Protein AF-A0A4Z2FGQ8-F1 (afdb_monomer_lite)

Foldseek 3Di:
DEEEAEQEDDDCPDLSVVLVVLLVVLCVVVVYHYHYHDCNVVVPDPDDDPVPPDDDDDDDDDDDDDDDDDPDPVVVVVVPDPVVVVVSVVVSVVVSVCSNCVVVDDDDDDPDQVQFDVVVVRHGDVVVVPVPPPPDDD

Structure (mmCIF, N/CA/C/O backbone):
data_AF-A0A4Z2FGQ8-F1
#
_entry.id   AF-A0A4Z2FGQ8-F1
#
loop_
_atom_site.group_PDB
_atom_site.id
_atom_site.type_symbol
_atom_site.label_atom_id
_atom_site.label_alt_id
_atom_site.label_comp_id
_atom_site.label_asym_id
_atom_site.label_entity_id
_atom_site.label_seq_id
_atom_site.pdbx_PDB_ins_code
_atom_site.Cartn_x
_atom_site.Cartn_y
_atom_site.Cartn_z
_atom_site.occupancy
_atom_site.B_iso_or_equiv
_atom_site.auth_seq_id
_atom_site.auth_comp_id
_atom_site.auth_asym_id
_atom_site.auth_atom_id
_atom_site.pdbx_PDB_model_num
ATOM 1 N N . MET A 1 1 ? -11.379 -5.631 -8.633 1.00 85.19 1 MET A N 1
ATOM 2 C CA . MET A 1 1 ? -11.072 -5.038 -7.310 1.00 85.19 1 MET A CA 1
ATOM 3 C C . MET A 1 1 ? -10.287 -3.752 -7.522 1.00 85.19 1 MET A C 1
ATOM 5 O O . MET A 1 1 ? -9.491 -3.726 -8.452 1.00 85.19 1 MET A O 1
ATOM 9 N N . VAL A 1 2 ? -10.511 -2.708 -6.719 1.00 89.31 2 VAL A N 1
ATOM 10 C CA . VAL A 1 2 ? -9.766 -1.437 -6.818 1.00 89.31 2 VAL A CA 1
ATOM 11 C C . VAL A 1 2 ? -8.694 -1.388 -5.730 1.00 89.31 2 VAL A C 1
ATOM 13 O O . VAL A 1 2 ? -8.997 -1.651 -4.568 1.00 89.31 2 VAL A O 1
ATOM 16 N N . VAL A 1 3 ? -7.457 -1.056 -6.102 1.00 90.50 3 VAL A N 1
ATOM 17 C CA . VAL A 1 3 ? -6.324 -0.878 -5.188 1.00 90.50 3 VAL A CA 1
ATOM 18 C C . VAL A 1 3 ? -5.770 0.528 -5.349 1.00 90.50 3 VAL A C 1
ATOM 20 O O . VAL A 1 3 ? -5.349 0.911 -6.437 1.00 90.50 3 VAL A O 1
ATOM 23 N N . LEU A 1 4 ? -5.715 1.271 -4.247 1.00 91.94 4 LEU A N 1
ATOM 24 C CA . LEU A 1 4 ? -5.000 2.538 -4.181 1.00 91.94 4 LEU A CA 1
ATOM 25 C C . LEU A 1 4 ? -3.590 2.297 -3.637 1.00 91.94 4 LEU A C 1
ATOM 27 O O . LEU A 1 4 ? -3.427 1.829 -2.509 1.00 91.94 4 LEU A O 1
ATOM 31 N N . MET A 1 5 ? -2.571 2.651 -4.413 1.00 89.81 5 MET A N 1
ATOM 32 C CA . MET A 1 5 ? -1.177 2.628 -3.992 1.00 89.81 5 MET A CA 1
ATOM 33 C C . MET A 1 5 ? -0.685 4.050 -3.730 1.00 89.81 5 MET A C 1
ATOM 35 O O . MET A 1 5 ? -0.521 4.847 -4.650 1.00 89.81 5 MET A O 1
ATOM 39 N N . VAL A 1 6 ? -0.403 4.354 -2.465 1.00 92.25 6 VAL A N 1
ATOM 40 C CA . VAL A 1 6 ? 0.223 5.620 -2.072 1.00 92.25 6 VAL A CA 1
ATOM 41 C C . VAL A 1 6 ? 1.737 5.447 -2.103 1.00 92.25 6 VAL A C 1
ATOM 43 O O . VAL A 1 6 ? 2.286 4.604 -1.393 1.00 92.25 6 VAL A O 1
ATOM 46 N N . TYR A 1 7 ? 2.413 6.240 -2.928 1.00 91.06 7 TYR A N 1
ATOM 47 C CA . TYR A 1 7 ? 3.860 6.214 -3.088 1.00 91.06 7 TYR A CA 1
ATOM 48 C C . TYR A 1 7 ? 4.466 7.531 -2.604 1.00 91.06 7 TYR A C 1
ATOM 50 O O . TYR A 1 7 ? 4.048 8.613 -3.004 1.00 91.06 7 TYR A O 1
ATOM 58 N N . ALA A 1 8 ? 5.456 7.429 -1.721 1.00 92.00 8 ALA A N 1
ATOM 59 C CA . ALA A 1 8 ? 6.026 8.564 -1.006 1.00 92.00 8 ALA A CA 1
ATOM 60 C C . ALA A 1 8 ? 7.558 8.540 -1.076 1.00 92.00 8 ALA A C 1
ATOM 62 O O . ALA A 1 8 ? 8.237 8.465 -0.051 1.00 92.00 8 ALA A O 1
ATOM 63 N N . HIS A 1 9 ? 8.124 8.560 -2.287 1.00 89.44 9 HIS A N 1
ATOM 64 C CA . HIS A 1 9 ? 9.571 8.676 -2.449 1.00 89.44 9 HIS A CA 1
ATOM 65 C C . HIS A 1 9 ? 9.966 9.484 -3.693 1.00 89.44 9 HIS A C 1
ATOM 67 O O . HIS A 1 9 ? 9.525 9.214 -4.802 1.00 89.44 9 HIS A O 1
ATOM 73 N N . GLN A 1 10 ? 10.859 10.456 -3.515 1.00 88.00 10 GLN A N 1
ATOM 74 C CA . GLN A 1 10 ? 11.184 11.466 -4.531 1.00 88.00 10 GLN A CA 1
ATOM 75 C C . GLN A 1 10 ? 11.995 10.965 -5.741 1.00 88.00 10 GLN A C 1
ATOM 77 O O . GLN A 1 10 ? 12.089 11.654 -6.749 1.00 88.00 10 GLN A O 1
ATOM 82 N N . SER A 1 11 ? 12.640 9.798 -5.647 1.00 87.19 11 SER A N 1
ATOM 83 C CA . SER A 1 11 ? 13.552 9.306 -6.692 1.00 87.19 11 SER A CA 1
ATOM 84 C C . SER A 1 11 ? 12.971 8.115 -7.449 1.00 87.19 11 SER A C 1
ATOM 86 O O . SER A 1 11 ? 12.691 7.075 -6.846 1.00 87.19 11 SER A O 1
ATOM 88 N N . SER A 1 12 ? 12.871 8.250 -8.773 1.00 85.06 12 SER A N 1
ATOM 89 C CA . SER A 1 12 ? 12.431 7.200 -9.702 1.00 85.06 12 SER A CA 1
ATOM 90 C C . SER A 1 12 ? 13.437 6.054 -9.865 1.00 85.06 12 SER A C 1
ATOM 92 O O . SER A 1 12 ? 13.038 4.943 -10.174 1.00 85.06 12 SER A O 1
ATOM 94 N N . GLY A 1 13 ? 14.728 6.277 -9.595 1.00 85.38 13 GLY A N 1
ATOM 95 C CA . GLY A 1 13 ? 15.763 5.228 -9.607 1.00 85.38 13 GLY A CA 1
ATOM 96 C C . GLY A 1 13 ? 15.921 4.485 -8.275 1.00 85.38 13 GLY A C 1
ATOM 97 O O . GLY A 1 13 ? 16.921 3.801 -8.053 1.00 85.38 13 GLY A O 1
ATOM 98 N N . SER A 1 14 ? 14.994 4.682 -7.337 1.00 87.25 14 SER A N 1
ATOM 99 C CA . SER A 1 14 ? 15.082 4.105 -5.996 1.00 87.25 14 SER A CA 1
ATOM 100 C C . SER A 1 14 ? 14.538 2.680 -5.929 1.00 87.25 14 SER A C 1
ATOM 102 O O . SER A 1 14 ? 13.701 2.273 -6.730 1.00 87.25 14 SER A O 1
ATOM 104 N N . LEU A 1 15 ? 14.948 1.938 -4.896 1.00 86.31 15 LEU A N 1
ATOM 105 C CA . LEU A 1 15 ? 14.371 0.624 -4.606 1.00 86.31 15 LEU A CA 1
ATOM 106 C C . LEU A 1 15 ? 12.855 0.708 -4.368 1.00 86.31 15 LEU A C 1
ATOM 108 O O . LEU A 1 15 ? 12.137 -0.192 -4.774 1.00 86.31 15 LEU A O 1
ATOM 112 N N . ASN A 1 16 ? 12.366 1.807 -3.783 1.00 87.12 16 ASN A N 1
ATOM 113 C CA . ASN A 1 16 ? 10.937 2.034 -3.556 1.00 87.12 16 ASN A CA 1
ATOM 114 C C . ASN A 1 16 ? 10.173 2.261 -4.865 1.00 87.12 16 ASN A C 1
ATOM 116 O O . ASN A 1 16 ? 9.015 1.866 -4.969 1.00 87.12 16 ASN A O 1
ATOM 120 N N . ALA A 1 17 ? 10.803 2.892 -5.859 1.00 88.50 17 ALA A N 1
ATOM 121 C CA . ALA A 1 17 ? 10.212 3.053 -7.183 1.00 88.50 17 ALA A CA 1
ATOM 122 C C . ALA A 1 17 ? 10.093 1.699 -7.896 1.00 88.50 17 ALA A C 1
ATOM 124 O O . ALA A 1 17 ? 9.007 1.363 -8.364 1.00 88.50 17 ALA A O 1
ATOM 125 N N . ALA A 1 18 ? 11.159 0.891 -7.871 1.00 88.69 18 ALA A N 1
ATOM 126 C CA . ALA A 1 18 ? 11.132 -0.473 -8.401 1.00 88.69 18 ALA A CA 1
ATOM 127 C C . ALA A 1 18 ? 10.101 -1.355 -7.669 1.00 88.69 18 ALA A C 1
ATOM 129 O O . ALA A 1 18 ? 9.371 -2.118 -8.294 1.00 88.69 18 ALA A O 1
ATOM 130 N N . ASP A 1 19 ? 9.990 -1.207 -6.347 1.00 88.81 19 ASP A N 1
ATOM 131 C CA . ASP A 1 19 ? 9.012 -1.910 -5.513 1.00 88.81 19 ASP A CA 1
ATOM 132 C C . ASP A 1 19 ? 7.564 -1.534 -5.862 1.00 88.81 19 ASP A C 1
ATOM 134 O O . ASP A 1 19 ? 6.679 -2.388 -5.959 1.00 88.81 19 ASP A O 1
ATOM 138 N N . LYS A 1 20 ? 7.310 -0.240 -6.078 1.00 92.62 20 LYS A N 1
ATOM 139 C CA . LYS A 1 20 ? 6.020 0.270 -6.550 1.00 92.62 20 LYS A CA 1
ATOM 140 C C . LYS A 1 20 ? 5.673 -0.324 -7.916 1.00 92.62 20 LYS A C 1
ATOM 142 O O . LYS A 1 20 ? 4.575 -0.842 -8.083 1.00 92.62 20 LYS A O 1
ATOM 147 N N . GLU A 1 21 ? 6.591 -0.264 -8.877 1.00 93.56 21 GLU A N 1
ATOM 148 C CA . GLU A 1 21 ? 6.373 -0.769 -10.239 1.00 93.56 21 GLU A CA 1
ATOM 149 C C . GLU A 1 21 ? 6.079 -2.270 -10.248 1.00 93.56 21 GLU A C 1
ATOM 151 O O . GLU A 1 21 ? 5.058 -2.686 -10.797 1.00 93.56 21 GLU A O 1
ATOM 156 N N . ALA A 1 22 ? 6.891 -3.058 -9.538 1.00 91.06 22 ALA A N 1
ATOM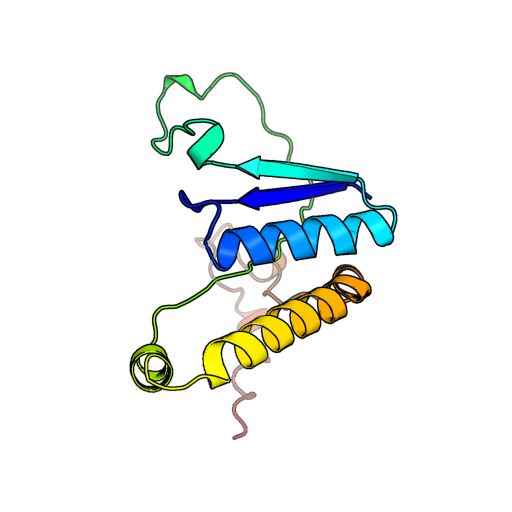 157 C CA . ALA A 1 22 ? 6.695 -4.496 -9.386 1.00 91.06 22 ALA A CA 1
ATOM 158 C C . ALA A 1 22 ? 5.331 -4.846 -8.768 1.00 91.06 22 ALA A C 1
ATOM 160 O O . ALA A 1 22 ? 4.714 -5.840 -9.150 1.00 91.06 22 ALA A O 1
ATOM 161 N N . ALA A 1 23 ? 4.840 -4.037 -7.824 1.00 90.62 23 ALA A N 1
ATOM 162 C CA . ALA A 1 23 ? 3.524 -4.248 -7.233 1.00 90.62 23 ALA A CA 1
ATOM 163 C C . ALA A 1 23 ? 2.370 -3.870 -8.154 1.00 90.62 23 ALA A C 1
ATOM 165 O O . ALA A 1 23 ? 1.368 -4.581 -8.188 1.00 90.62 23 ALA A O 1
ATOM 166 N N . VAL A 1 24 ? 2.487 -2.754 -8.875 1.00 93.12 24 VAL A N 1
ATOM 167 C CA . VAL A 1 24 ? 1.469 -2.327 -9.843 1.00 93.12 24 VAL A CA 1
ATOM 168 C C . VAL A 1 24 ? 1.298 -3.392 -10.922 1.00 93.12 24 VAL A C 1
ATOM 170 O O . VAL A 1 24 ? 0.167 -3.727 -11.257 1.00 93.12 24 VAL A O 1
ATOM 173 N N . GLU A 1 25 ? 2.404 -3.931 -11.428 1.00 93.50 25 GLU A N 1
ATOM 174 C CA . GLU A 1 25 ? 2.419 -5.041 -12.382 1.00 93.50 25 GLU A CA 1
ATOM 175 C C . GLU A 1 25 ? 1.714 -6.278 -11.805 1.00 93.50 25 GLU A C 1
ATOM 177 O O . GLU A 1 25 ? 0.665 -6.674 -12.310 1.00 93.50 25 GLU A O 1
ATOM 182 N N . ALA A 1 26 ? 2.190 -6.798 -10.667 1.00 91.12 26 ALA A N 1
ATOM 183 C CA . ALA A 1 26 ? 1.646 -8.016 -10.063 1.00 91.12 26 ALA A CA 1
ATOM 184 C C . ALA A 1 26 ? 0.150 -7.919 -9.711 1.00 91.12 26 ALA A C 1
ATOM 186 O O . ALA A 1 26 ? -0.572 -8.911 -9.781 1.00 91.12 26 ALA A O 1
ATOM 187 N N . LEU A 1 27 ? -0.334 -6.742 -9.303 1.00 91.12 27 LEU A N 1
ATOM 188 C CA . LEU A 1 27 ? -1.749 -6.525 -8.987 1.00 91.12 27 LEU A CA 1
ATOM 189 C C . LEU A 1 27 ? -2.610 -6.401 -10.251 1.00 91.12 27 LEU A C 1
ATOM 191 O O . LEU A 1 27 ? -3.738 -6.897 -10.274 1.00 91.12 27 LEU A O 1
ATOM 195 N N . LYS A 1 28 ? -2.097 -5.765 -11.310 1.00 92.81 28 LYS A N 1
ATOM 196 C CA . LYS A 1 28 ? -2.792 -5.694 -12.603 1.00 92.81 28 LYS A CA 1
ATOM 197 C C . LYS A 1 28 ? -2.922 -7.070 -13.248 1.00 92.81 28 LYS A C 1
ATOM 199 O O . LYS A 1 28 ? -3.992 -7.372 -13.769 1.00 92.81 28 LYS A O 1
ATOM 204 N N . ASP A 1 29 ? -1.901 -7.917 -13.130 1.00 92.88 29 ASP A N 1
ATOM 205 C CA . ASP A 1 29 ? -1.934 -9.303 -13.621 1.00 92.88 29 ASP A CA 1
ATOM 206 C C . ASP A 1 29 ? -3.024 -10.145 -12.938 1.00 92.88 29 ASP A C 1
ATOM 208 O O . ASP A 1 29 ? -3.588 -11.057 -13.538 1.00 92.88 29 ASP A O 1
ATOM 212 N N . GLN A 1 30 ? -3.395 -9.793 -11.705 1.00 89.44 30 GLN A N 1
ATOM 213 C CA . GLN A 1 30 ? -4.514 -10.396 -10.971 1.00 89.44 30 GLN A CA 1
ATOM 214 C C . GLN A 1 30 ? -5.888 -9.803 -11.345 1.00 89.44 30 GLN A C 1
ATOM 216 O O . GLN A 1 30 ? -6.898 -10.127 -10.722 1.00 89.44 30 GLN A O 1
ATOM 221 N N . GLY A 1 31 ? -5.955 -8.898 -12.326 1.00 92.06 31 GLY A N 1
ATOM 222 C CA . GLY A 1 31 ? -7.189 -8.218 -12.727 1.00 92.06 31 GLY A CA 1
ATOM 223 C C . GLY A 1 31 ? -7.617 -7.084 -11.787 1.00 92.06 31 GLY A C 1
ATOM 224 O O . GLY A 1 31 ? -8.796 -6.715 -11.755 1.00 92.06 31 GLY A O 1
ATOM 225 N N . CYS A 1 32 ? -6.693 -6.524 -10.995 1.00 90.25 32 CYS A N 1
ATOM 226 C CA . CYS A 1 32 ? -6.980 -5.361 -10.155 1.00 90.25 32 CYS A CA 1
ATOM 227 C C . CYS A 1 32 ? -6.859 -4.051 -10.942 1.00 90.25 32 CYS A C 1
ATOM 229 O O . CYS A 1 32 ? -5.919 -3.847 -11.710 1.00 90.25 32 CYS A O 1
ATOM 231 N N . THR A 1 33 ? -7.763 -3.111 -10.673 1.00 93.50 33 THR A N 1
ATOM 232 C CA . THR A 1 33 ? -7.610 -1.712 -11.086 1.00 93.50 33 THR A CA 1
ATOM 233 C C . THR A 1 33 ? -6.716 -1.022 -10.065 1.00 93.50 33 THR A C 1
ATOM 235 O O . THR A 1 33 ? -7.092 -0.935 -8.896 1.00 93.50 33 THR A O 1
ATOM 238 N N . VAL A 1 34 ? -5.530 -0.575 -10.479 1.00 92.75 34 VAL A N 1
ATOM 239 C CA . VAL A 1 34 ? -4.535 0.031 -9.581 1.00 92.75 34 VAL A CA 1
ATOM 240 C C . VAL A 1 34 ? -4.389 1.517 -9.882 1.00 92.75 34 VAL A C 1
ATOM 242 O O . VAL A 1 34 ? -3.915 1.871 -10.963 1.00 92.75 34 VAL A O 1
ATOM 245 N N . ASP A 1 35 ? -4.720 2.354 -8.902 1.00 93.31 35 ASP A N 1
ATOM 246 C CA . ASP A 1 35 ? -4.497 3.799 -8.931 1.00 93.31 35 ASP A CA 1
ATOM 247 C C . ASP A 1 35 ? -3.280 4.155 -8.077 1.00 93.31 35 ASP A C 1
ATOM 249 O O . ASP A 1 35 ? -3.125 3.661 -6.959 1.00 93.31 35 ASP A O 1
ATOM 253 N N . VAL A 1 36 ? -2.399 5.011 -8.597 1.00 92.38 36 VAL A N 1
ATOM 254 C CA . VAL A 1 36 ? -1.163 5.405 -7.909 1.00 92.38 36 VAL A CA 1
ATOM 255 C C . VAL A 1 36 ? -1.237 6.873 -7.510 1.00 92.38 36 VAL A C 1
ATOM 257 O O . VAL A 1 36 ? -1.277 7.753 -8.365 1.00 92.38 36 VAL A O 1
ATOM 260 N N . SER A 1 37 ? -1.188 7.138 -6.207 1.00 92.38 37 SER A N 1
ATOM 261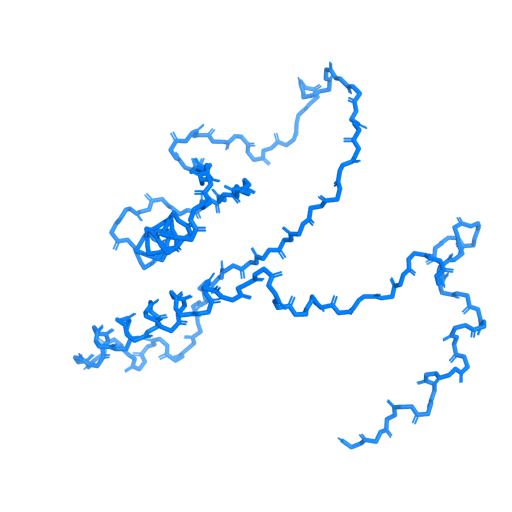 C CA . SER A 1 37 ? -1.004 8.479 -5.650 1.00 92.38 37 SER A CA 1
ATOM 262 C C . SER A 1 37 ? 0.465 8.683 -5.294 1.00 92.38 37 SER A C 1
ATOM 264 O O . SER A 1 37 ? 0.904 8.331 -4.198 1.00 92.38 37 SER A O 1
ATOM 266 N N . ASP A 1 38 ? 1.236 9.227 -6.234 1.00 90.44 38 ASP A N 1
ATOM 267 C CA . ASP A 1 38 ? 2.623 9.639 -6.005 1.00 90.44 38 ASP A CA 1
ATOM 268 C C . ASP A 1 38 ? 2.645 11.013 -5.327 1.00 90.44 38 ASP A C 1
ATOM 270 O O . ASP A 1 38 ? 2.449 12.037 -5.977 1.00 90.44 38 ASP A O 1
ATOM 274 N N . LEU A 1 39 ? 2.872 11.028 -4.011 1.00 90.12 39 LEU A N 1
ATOM 275 C CA . LEU A 1 39 ? 2.798 12.237 -3.187 1.00 90.12 39 LEU A CA 1
ATOM 276 C C . LEU A 1 39 ? 3.810 13.311 -3.601 1.00 90.12 39 LEU A C 1
ATOM 278 O O . LEU A 1 39 ? 3.537 14.496 -3.413 1.00 90.12 39 LEU A O 1
ATOM 282 N N . TYR A 1 40 ? 4.959 12.909 -4.153 1.00 87.38 40 TYR A N 1
ATOM 283 C CA . TYR A 1 40 ? 5.986 13.844 -4.610 1.00 87.38 40 TYR A CA 1
ATOM 284 C C . TYR A 1 40 ? 5.671 14.382 -6.004 1.00 87.38 40 TYR A C 1
ATOM 286 O O . TYR A 1 40 ? 5.895 15.562 -6.252 1.00 87.38 40 TYR A O 1
ATOM 294 N N . ALA A 1 41 ? 5.113 13.557 -6.895 1.00 86.19 41 ALA A N 1
ATOM 295 C CA . ALA A 1 41 ? 4.710 14.011 -8.226 1.00 86.19 41 ALA A CA 1
ATOM 296 C C . ALA A 1 41 ? 3.490 14.947 -8.200 1.00 86.19 41 ALA A C 1
ATOM 298 O O . ALA A 1 41 ? 3.361 15.790 -9.083 1.00 86.19 41 ALA A O 1
ATOM 299 N N . ILE A 1 42 ? 2.604 14.809 -7.206 1.00 86.56 42 ILE A N 1
ATOM 300 C CA . ILE A 1 42 ? 1.409 15.661 -7.058 1.00 86.56 42 ILE A CA 1
ATOM 301 C C . ILE A 1 42 ? 1.612 16.844 -6.103 1.00 86.56 42 ILE A C 1
ATOM 303 O O . ILE A 1 42 ? 0.635 17.504 -5.760 1.00 86.56 42 ILE A O 1
ATOM 307 N N . GLU A 1 43 ? 2.845 17.080 -5.638 1.00 84.75 43 GLU A N 1
ATOM 308 C CA . GLU A 1 43 ? 3.185 18.157 -4.692 1.00 84.75 43 GLU A CA 1
ATOM 309 C C . GLU A 1 43 ? 2.231 18.204 -3.484 1.00 84.75 43 GLU A C 1
ATOM 311 O O . GLU A 1 43 ? 1.758 19.259 -3.058 1.00 84.75 43 GLU A O 1
ATOM 316 N N . SER A 1 44 ? 1.911 17.024 -2.942 1.00 82.69 44 SER A N 1
ATOM 317 C CA . SER A 1 44 ? 0.892 16.881 -1.904 1.00 82.69 44 SER A CA 1
ATOM 318 C C . SER A 1 44 ? 1.204 17.766 -0.695 1.00 82.69 44 SER A C 1
ATOM 320 O O . SER A 1 44 ? 2.270 17.659 -0.082 1.00 82.69 44 SER A O 1
ATOM 322 N N . LYS A 1 45 ? 0.233 18.586 -0.277 1.00 83.25 45 LYS A N 1
ATOM 323 C CA . LYS A 1 45 ? 0.323 19.376 0.956 1.00 83.25 45 LYS A CA 1
ATOM 324 C C . LYS A 1 45 ? 0.198 18.437 2.158 1.00 83.25 45 LYS A C 1
ATOM 326 O O . LYS A 1 45 ? -0.839 17.822 2.367 1.00 83.25 45 LYS A O 1
ATOM 331 N N . ALA A 1 46 ? 1.263 18.309 2.946 1.00 82.31 46 ALA A N 1
ATOM 332 C CA . ALA A 1 46 ? 1.272 17.470 4.152 1.00 82.31 46 ALA A CA 1
ATOM 333 C C . ALA A 1 46 ? 0.718 18.189 5.399 1.00 82.31 46 ALA A C 1
ATOM 335 O O . ALA A 1 46 ? 0.568 17.581 6.458 1.00 82.31 46 ALA A O 1
ATOM 336 N N . THR A 1 47 ? 0.449 19.491 5.285 1.00 84.38 47 THR A N 1
ATOM 337 C CA . THR A 1 47 ? 0.005 20.337 6.393 1.00 84.38 47 THR A CA 1
ATOM 338 C C . THR A 1 47 ? -1.504 20.486 6.365 1.00 84.38 47 THR A C 1
ATOM 340 O O . THR A 1 47 ? -2.030 21.130 5.456 1.00 84.38 47 THR A O 1
ATOM 343 N N . ALA A 1 48 ? -2.164 19.970 7.403 1.00 81.12 48 ALA A N 1
ATOM 344 C CA . ALA A 1 48 ? -3.590 20.174 7.593 1.00 81.12 48 ALA A CA 1
ATOM 345 C C . ALA A 1 48 ? -3.891 21.665 7.809 1.00 81.12 48 ALA A C 1
ATOM 347 O O . ALA A 1 48 ? -3.265 22.320 8.650 1.00 81.12 48 ALA A O 1
ATOM 348 N N . THR A 1 49 ? -4.836 22.214 7.051 1.00 79.50 49 THR A N 1
ATOM 349 C CA . THR A 1 49 ? -5.199 23.640 7.113 1.00 79.50 49 THR A CA 1
ATOM 350 C C . THR A 1 49 ? -6.708 23.827 7.138 1.00 79.50 49 THR A C 1
ATOM 352 O O . THR A 1 49 ? -7.454 22.993 6.639 1.00 79.50 49 THR A O 1
ATOM 355 N N . ALA A 1 50 ? -7.177 24.944 7.703 1.00 75.44 50 ALA A N 1
ATOM 356 C CA . ALA A 1 50 ? -8.611 25.231 7.835 1.00 75.44 50 ALA A CA 1
ATOM 357 C C . ALA A 1 50 ? -9.373 25.236 6.490 1.00 75.44 50 ALA A C 1
ATOM 359 O O . ALA A 1 50 ? -10.588 25.056 6.472 1.00 75.44 50 ALA A O 1
ATOM 360 N N . GLU A 1 51 ? -8.654 25.396 5.378 1.00 74.31 51 GLU A N 1
ATOM 361 C CA . GLU A 1 51 ? -9.158 25.372 4.000 1.00 74.31 51 GLU A CA 1
ATOM 362 C C . GLU A 1 51 ? -9.669 23.984 3.551 1.00 74.31 51 GLU A C 1
ATOM 364 O O . GLU A 1 51 ? -10.351 23.885 2.536 1.00 74.31 51 GLU A O 1
ATOM 369 N N . GLU A 1 52 ? -9.388 22.911 4.300 1.00 69.88 52 GLU A N 1
ATOM 370 C CA . GLU A 1 52 ? -9.729 21.524 3.928 1.00 69.88 52 GLU A CA 1
ATOM 371 C C . GLU A 1 52 ? -11.142 21.086 4.369 1.00 69.88 52 GLU A C 1
ATOM 373 O O . GLU A 1 52 ? -11.629 20.029 3.965 1.00 69.88 52 GLU A O 1
ATOM 378 N N . ASN A 1 53 ? -11.847 21.899 5.163 1.00 66.81 53 ASN A N 1
ATOM 379 C CA . ASN A 1 53 ? -13.158 21.555 5.722 1.00 66.81 53 ASN A CA 1
ATOM 380 C C . ASN A 1 53 ? -14.314 21.969 4.795 1.00 66.81 53 ASN A C 1
ATOM 382 O O . ASN A 1 53 ? -14.972 22.980 5.036 1.00 66.81 53 ASN A O 1
ATOM 386 N N . THR A 1 54 ? -14.593 21.189 3.745 1.00 62.31 54 THR A N 1
ATOM 387 C CA . THR A 1 54 ? -15.711 21.469 2.814 1.00 62.31 54 THR A CA 1
ATOM 388 C C . THR A 1 54 ? -16.756 20.348 2.661 1.00 62.31 54 THR A C 1
ATOM 390 O O . THR A 1 54 ? -17.618 20.450 1.792 1.00 62.31 54 THR A O 1
ATOM 393 N N . GLY A 1 55 ? -16.794 19.312 3.518 1.00 57.59 55 GLY A N 1
ATOM 394 C CA . GLY A 1 55 ? -17.799 18.243 3.361 1.00 57.59 55 GLY A CA 1
ATOM 395 C C . GLY A 1 55 ? -18.042 17.303 4.549 1.00 57.59 55 GLY A C 1
ATOM 396 O O . GLY A 1 55 ? -17.370 17.361 5.575 1.00 57.59 55 GLY A O 1
ATOM 397 N N . SER A 1 56 ? -19.045 16.430 4.385 1.00 51.03 56 SER A N 1
ATOM 398 C CA . SER A 1 56 ? -19.421 15.338 5.297 1.00 51.03 56 SER A CA 1
ATOM 399 C C . SER A 1 56 ? -18.721 14.037 4.883 1.00 51.03 56 SER A C 1
ATOM 401 O O . SER A 1 56 ? -18.802 13.635 3.723 1.00 51.03 56 SER A O 1
ATOM 403 N N . CYS A 1 57 ? -18.038 13.372 5.819 1.00 47.41 57 CYS A N 1
ATOM 404 C CA . CYS A 1 57 ? -17.285 12.143 5.558 1.00 47.41 57 CYS A CA 1
ATOM 405 C C . CYS A 1 57 ? -18.107 10.898 5.934 1.00 47.41 57 CYS A C 1
ATOM 407 O O . CYS A 1 57 ? -18.425 10.705 7.107 1.00 47.41 57 CYS A O 1
ATOM 409 N N . SER A 1 58 ? -18.396 10.014 4.971 1.00 47.25 58 SER A N 1
ATOM 410 C CA . SER A 1 58 ? -18.914 8.665 5.252 1.00 47.25 58 SER A CA 1
ATOM 411 C C . SER A 1 58 ? -17.769 7.651 5.233 1.00 47.25 58 SER A C 1
ATOM 413 O O . SER A 1 58 ? -17.038 7.570 4.247 1.00 47.25 58 SER A O 1
ATOM 415 N N . GLY A 1 59 ? -17.595 6.877 6.303 1.00 42.88 59 GLY A N 1
ATOM 416 C CA . GLY A 1 59 ? -16.526 5.881 6.392 1.00 42.88 59 GLY A CA 1
ATOM 417 C C . GLY A 1 59 ? -16.858 4.587 5.645 1.00 42.88 59 GLY A C 1
ATOM 418 O O . GLY A 1 59 ? -17.917 4.003 5.859 1.00 42.88 59 GLY A O 1
ATOM 419 N N . THR A 1 60 ? -15.930 4.104 4.820 1.00 46.34 60 THR A N 1
ATOM 420 C CA . THR A 1 60 ? -15.945 2.750 4.242 1.00 46.34 60 THR A CA 1
ATOM 421 C C . THR A 1 60 ? -14.847 1.896 4.876 1.00 46.34 60 THR A C 1
ATOM 423 O O . THR A 1 60 ? -13.803 2.408 5.284 1.00 46.34 60 THR A O 1
ATOM 426 N N . ALA A 1 61 ? -15.058 0.581 4.962 1.00 51.62 61 ALA A N 1
ATOM 427 C CA . ALA A 1 61 ? -14.017 -0.344 5.402 1.00 51.62 61 ALA A CA 1
ATOM 428 C C . ALA A 1 61 ? -12.862 -0.365 4.382 1.00 51.62 61 ALA A C 1
ATOM 430 O O . ALA A 1 61 ? -13.092 -0.531 3.187 1.00 51.62 61 ALA A O 1
ATOM 431 N N . VAL A 1 62 ? -11.624 -0.182 4.855 1.00 61.12 62 VAL A N 1
ATOM 432 C CA . VAL A 1 62 ? -10.406 -0.163 4.028 1.00 61.12 62 VAL A CA 1
ATOM 433 C C . VAL A 1 62 ? -9.398 -1.148 4.612 1.00 61.12 62 VAL A C 1
ATOM 435 O O . VAL A 1 62 ? -8.933 -0.962 5.739 1.00 61.12 62 VAL A O 1
ATOM 438 N N . CYS A 1 63 ? -9.031 -2.174 3.843 1.00 58.88 63 CYS A N 1
ATOM 439 C CA . CYS A 1 63 ? -7.886 -3.030 4.151 1.00 58.88 63 CYS A CA 1
ATOM 440 C C . CYS A 1 63 ? -6.596 -2.274 3.818 1.00 58.88 63 CYS A C 1
ATOM 442 O O . CYS A 1 63 ? -6.443 -1.753 2.714 1.00 58.88 63 CYS A O 1
ATOM 444 N N . ARG A 1 64 ? -5.678 -2.176 4.785 1.00 76.56 64 ARG A N 1
ATOM 445 C CA . ARG A 1 64 ? -4.424 -1.426 4.647 1.00 76.56 64 ARG A CA 1
ATOM 446 C C . ARG A 1 64 ? -3.237 -2.370 4.768 1.00 76.56 64 ARG A C 1
ATOM 448 O O . ARG A 1 64 ? -3.134 -3.093 5.755 1.00 76.56 64 ARG A O 1
ATOM 455 N N . THR A 1 65 ? -2.314 -2.275 3.819 1.00 70.94 65 THR A N 1
ATOM 456 C CA . THR A 1 65 ? -1.023 -2.969 3.854 1.00 70.94 65 THR A CA 1
ATOM 457 C C . THR A 1 65 ? 0.081 -1.934 3.681 1.00 70.94 65 THR A C 1
ATOM 459 O O . THR A 1 65 ? -0.003 -1.083 2.798 1.00 70.94 65 THR A O 1
ATOM 462 N N . ALA A 1 66 ? 1.110 -1.991 4.526 1.00 81.25 66 ALA A N 1
ATOM 463 C CA . ALA A 1 66 ? 2.265 -1.100 4.451 1.00 81.25 66 ALA A CA 1
ATOM 464 C C . ALA A 1 66 ? 3.499 -1.858 3.938 1.00 81.25 66 ALA A C 1
ATOM 466 O O . ALA A 1 66 ? 3.784 -2.965 4.394 1.00 81.25 66 ALA A O 1
ATOM 467 N N . SER A 1 67 ? 4.235 -1.245 3.008 1.00 77.19 67 SER A N 1
ATOM 468 C CA . SER A 1 67 ? 5.580 -1.660 2.583 1.00 77.19 67 SER A CA 1
ATOM 469 C C . SER A 1 67 ? 6.546 -0.552 2.987 1.00 77.19 67 SER A C 1
ATOM 471 O O . SER A 1 67 ? 6.307 0.609 2.654 1.00 77.19 67 SER A O 1
ATOM 473 N N . CYS A 1 68 ? 7.599 -0.875 3.737 1.00 74.56 68 CYS A N 1
ATOM 474 C CA . CYS A 1 68 ? 8.581 0.110 4.178 1.00 74.56 68 CYS A CA 1
ATOM 475 C C . CYS A 1 68 ? 10.007 -0.434 4.081 1.00 74.56 68 CYS A C 1
ATOM 477 O O . CYS A 1 68 ? 10.286 -1.587 4.405 1.00 74.56 68 CYS A O 1
ATOM 479 N N . THR A 1 69 ? 10.930 0.427 3.659 1.00 68.25 69 THR A N 1
ATOM 480 C CA . THR A 1 69 ? 12.368 0.153 3.668 1.00 68.25 69 THR A CA 1
ATOM 481 C C . THR A 1 69 ? 13.009 0.907 4.824 1.00 68.25 69 THR A C 1
ATOM 483 O O . THR A 1 69 ? 12.909 2.133 4.885 1.00 68.25 69 THR A O 1
ATOM 486 N N . THR A 1 70 ? 13.683 0.209 5.737 1.00 68.19 70 THR A N 1
ATOM 487 C CA . THR A 1 70 ? 14.399 0.834 6.859 1.00 68.19 70 THR A CA 1
ATOM 488 C C . THR A 1 70 ? 15.907 0.830 6.626 1.00 68.19 70 THR A C 1
ATOM 490 O O . THR A 1 70 ? 16.494 -0.158 6.182 1.00 68.19 70 THR A O 1
ATOM 493 N N . GLY A 1 71 ? 16.564 1.945 6.948 1.00 53.38 71 GLY A N 1
ATOM 494 C CA . GLY A 1 71 ? 18.022 2.059 6.935 1.00 53.38 71 GLY A CA 1
ATOM 495 C C . GLY A 1 71 ? 18.640 1.449 8.194 1.00 53.38 71 GLY A C 1
ATOM 496 O O . GLY A 1 71 ? 19.116 2.179 9.054 1.00 53.38 71 GLY A O 1
ATOM 497 N N . ALA A 1 72 ? 18.601 0.126 8.356 1.00 48.78 72 ALA A N 1
ATOM 498 C CA . ALA A 1 72 ? 19.271 -0.545 9.474 1.00 48.78 72 ALA A CA 1
ATOM 499 C C . ALA A 1 72 ? 20.736 -0.894 9.139 1.00 48.78 72 ALA A C 1
ATOM 501 O O . ALA A 1 72 ? 21.070 -1.181 7.992 1.00 48.78 72 ALA A O 1
ATOM 502 N N . SER A 1 73 ? 21.598 -0.943 10.164 1.00 45.62 73 SER A N 1
ATOM 503 C CA . SER A 1 73 ? 23.066 -1.145 10.116 1.00 45.62 73 SER A CA 1
ATOM 504 C C . SER A 1 73 ? 23.572 -2.351 9.286 1.00 45.62 73 SER A C 1
ATOM 506 O O . SER A 1 73 ? 24.716 -2.364 8.836 1.00 45.62 73 SER A O 1
ATOM 508 N N . ARG A 1 74 ? 22.711 -3.326 8.953 1.00 49.12 74 ARG A N 1
ATOM 509 C CA . ARG A 1 74 ? 23.012 -4.385 7.962 1.00 49.12 74 ARG A CA 1
ATOM 510 C C . ARG A 1 74 ? 23.246 -3.849 6.535 1.00 49.12 74 ARG A C 1
ATOM 512 O O . ARG A 1 74 ? 23.791 -4.560 5.700 1.00 49.12 74 ARG A O 1
ATOM 519 N N . PHE A 1 75 ? 22.880 -2.594 6.268 1.00 43.81 75 PHE A N 1
ATOM 520 C CA . PHE A 1 75 ? 23.069 -1.901 4.992 1.00 43.81 75 PHE A CA 1
ATOM 521 C C . PHE A 1 75 ? 24.529 -1.492 4.722 1.00 43.81 75 PHE A C 1
ATOM 523 O O . PHE A 1 75 ? 24.946 -1.468 3.566 1.00 43.81 75 PHE A O 1
ATOM 530 N N . TRP A 1 76 ? 25.336 -1.214 5.758 1.00 35.50 76 TRP A N 1
ATOM 531 C CA . TRP A 1 76 ? 26.753 -0.861 5.560 1.00 35.50 76 TRP A CA 1
ATOM 532 C C . TRP A 1 76 ? 27.605 -2.062 5.133 1.00 35.50 76 TRP A C 1
ATOM 534 O O . TRP A 1 76 ? 28.466 -1.906 4.272 1.00 35.50 76 TRP A O 1
ATOM 544 N N . LEU A 1 77 ? 27.315 -3.267 5.640 1.00 36.44 77 LEU A N 1
ATOM 545 C CA . LEU A 1 77 ? 27.973 -4.506 5.192 1.00 36.44 77 LEU A CA 1
ATOM 546 C C . LEU A 1 77 ? 27.615 -4.885 3.743 1.00 36.44 77 LEU A C 1
ATOM 548 O O . LEU A 1 77 ? 28.382 -5.579 3.082 1.00 36.44 77 LEU A O 1
ATOM 552 N N . LEU A 1 78 ? 26.482 -4.396 3.228 1.00 42.72 78 LEU A N 1
ATOM 553 C CA . LEU A 1 78 ? 25.997 -4.681 1.874 1.00 42.72 78 LEU A CA 1
ATOM 554 C C . LEU A 1 78 ? 26.461 -3.651 0.824 1.00 42.72 78 LEU A C 1
ATOM 556 O O . LEU A 1 78 ? 26.202 -3.822 -0.364 1.00 42.72 78 LEU A O 1
ATOM 560 N N . ARG A 1 79 ? 27.167 -2.585 1.227 1.00 43.94 79 ARG A N 1
ATOM 561 C CA . ARG A 1 79 ? 27.764 -1.626 0.279 1.00 43.94 79 ARG A CA 1
ATOM 562 C C . ARG A 1 79 ? 29.002 -2.157 -0.449 1.00 43.94 79 ARG A C 1
ATOM 564 O O . ARG A 1 79 ? 29.381 -1.567 -1.455 1.00 43.94 79 ARG A O 1
ATOM 571 N N . SER A 1 80 ? 29.618 -3.237 0.031 1.00 43.06 80 SER A N 1
ATOM 572 C CA . SER A 1 80 ? 30.934 -3.689 -0.449 1.00 43.06 80 SER A CA 1
ATOM 573 C C . SER A 1 80 ? 30.911 -4.959 -1.306 1.00 43.06 80 SER A C 1
ATOM 575 O O . SER A 1 80 ? 31.975 -5.476 -1.629 1.00 43.06 80 SER A O 1
ATOM 577 N N . SER A 1 81 ? 29.749 -5.503 -1.678 1.00 43.88 81 SER A N 1
ATOM 578 C CA . SER A 1 81 ? 29.695 -6.782 -2.400 1.00 43.88 81 SER A CA 1
ATOM 579 C C . SER A 1 81 ? 28.622 -6.813 -3.493 1.00 43.88 81 SER A C 1
ATOM 581 O O . SER A 1 81 ? 27.499 -6.349 -3.311 1.00 43.88 81 SER A O 1
ATOM 583 N N . GLY A 1 82 ? 28.963 -7.412 -4.643 1.00 50.47 82 GLY A N 1
ATOM 584 C CA . GLY A 1 82 ? 28.070 -7.646 -5.793 1.00 50.47 82 GLY A CA 1
ATOM 585 C C . GLY A 1 82 ? 26.808 -8.475 -5.490 1.00 50.47 82 GLY A C 1
ATOM 586 O O . GLY A 1 82 ? 25.942 -8.597 -6.346 1.00 50.47 82 GLY A O 1
ATOM 587 N N . LEU A 1 83 ? 26.660 -8.952 -4.251 1.00 51.84 83 LEU A N 1
ATOM 588 C CA . LEU A 1 83 ? 25.462 -9.570 -3.672 1.00 51.84 83 LEU A CA 1
ATOM 589 C C . LEU A 1 83 ? 24.249 -8.618 -3.594 1.00 51.84 83 LEU A C 1
ATOM 591 O O . LEU A 1 83 ? 23.120 -9.070 -3.421 1.00 51.84 83 LEU A O 1
ATOM 595 N N . LEU A 1 84 ? 24.452 -7.302 -3.728 1.00 63.59 84 LEU A N 1
ATOM 596 C CA . LEU A 1 84 ? 23.397 -6.289 -3.619 1.00 63.59 84 LEU A CA 1
ATOM 597 C C . LEU A 1 84 ? 22.348 -6.371 -4.747 1.00 63.59 84 LEU A C 1
ATOM 599 O O . LEU A 1 84 ? 21.172 -6.137 -4.481 1.00 63.59 84 LEU A O 1
ATOM 603 N N . SER A 1 85 ? 22.742 -6.678 -5.990 1.00 70.31 85 SER A N 1
ATOM 604 C CA . SER A 1 85 ? 21.805 -6.714 -7.130 1.00 70.31 85 SER A CA 1
ATOM 605 C C . SER A 1 85 ? 20.903 -7.946 -7.076 1.00 70.31 85 SER A C 1
ATOM 607 O O . SER A 1 85 ? 19.682 -7.828 -7.158 1.00 70.31 85 SER A O 1
ATOM 609 N N . GLU A 1 86 ? 21.497 -9.117 -6.839 1.00 76.19 86 GLU A N 1
ATOM 610 C CA . GLU A 1 86 ? 20.757 -10.375 -6.714 1.00 76.19 86 GLU A CA 1
ATOM 611 C C . GLU A 1 86 ? 19.844 -10.370 -5.485 1.00 76.19 86 GLU A C 1
ATOM 613 O O . GLU A 1 86 ? 18.675 -10.730 -5.595 1.00 76.19 86 GLU A O 1
ATOM 618 N N . ALA A 1 87 ? 20.315 -9.875 -4.333 1.00 80.56 87 ALA A N 1
ATOM 619 C CA . ALA A 1 87 ? 19.482 -9.766 -3.135 1.00 80.56 87 ALA A CA 1
ATOM 620 C C . ALA A 1 87 ? 18.311 -8.782 -3.316 1.00 80.56 87 ALA A C 1
ATOM 622 O O . ALA A 1 87 ? 17.212 -9.040 -2.828 1.00 80.56 87 ALA A O 1
ATOM 623 N N . ARG A 1 88 ? 18.517 -7.666 -4.033 1.00 81.81 88 ARG A N 1
ATOM 624 C CA . ARG A 1 88 ? 17.433 -6.732 -4.388 1.00 81.81 88 ARG A CA 1
ATOM 625 C C . ARG A 1 88 ? 16.427 -7.374 -5.338 1.00 81.81 88 ARG A C 1
ATOM 627 O O . ARG A 1 88 ? 15.231 -7.228 -5.109 1.00 81.81 88 ARG A O 1
ATOM 634 N N . GLY A 1 89 ? 16.899 -8.098 -6.353 1.00 82.81 89 GLY A N 1
ATOM 635 C CA . GLY A 1 89 ? 16.044 -8.858 -7.266 1.00 82.81 89 GLY A CA 1
ATOM 636 C C . GLY A 1 89 ? 15.202 -9.889 -6.517 1.00 82.81 89 GLY A C 1
ATOM 637 O O . GLY A 1 89 ? 13.981 -9.859 -6.600 1.00 82.81 89 GLY A O 1
ATOM 638 N N . ALA A 1 90 ? 15.833 -10.719 -5.684 1.00 86.38 90 ALA A N 1
ATOM 639 C CA . ALA A 1 90 ? 15.145 -11.714 -4.864 1.00 86.38 90 ALA A CA 1
ATOM 640 C C . ALA A 1 90 ? 14.113 -11.091 -3.908 1.00 86.38 90 ALA A C 1
ATOM 642 O O . ALA A 1 90 ? 13.038 -11.652 -3.707 1.00 86.38 90 ALA A O 1
ATOM 643 N N . MET A 1 91 ? 14.408 -9.917 -3.338 1.00 86.75 91 MET A N 1
ATOM 644 C CA . MET A 1 91 ? 13.461 -9.183 -2.494 1.00 86.75 91 MET A CA 1
ATOM 645 C C . MET A 1 91 ? 12.219 -8.741 -3.283 1.00 86.75 91 MET A C 1
ATOM 647 O O . MET A 1 91 ? 11.098 -8.922 -2.803 1.00 86.75 91 MET A O 1
ATOM 651 N N . LEU A 1 92 ? 12.409 -8.180 -4.481 1.00 88.00 92 LEU A N 1
ATOM 652 C CA . LEU A 1 92 ? 11.309 -7.755 -5.350 1.00 88.00 92 LEU A CA 1
ATOM 653 C C . LEU A 1 92 ? 10.464 -8.954 -5.798 1.00 88.00 92 LEU A C 1
ATOM 655 O O . LEU A 1 92 ? 9.240 -8.901 -5.691 1.00 88.00 92 LEU A O 1
ATOM 659 N N . GLU A 1 93 ? 11.095 -10.059 -6.198 1.00 87.81 93 GLU A N 1
ATOM 660 C CA . GLU A 1 93 ? 10.389 -11.292 -6.572 1.00 87.81 93 GLU A CA 1
ATOM 661 C C . GLU A 1 93 ? 9.611 -11.907 -5.406 1.00 87.81 93 GLU A C 1
ATOM 663 O O . GLU A 1 93 ? 8.445 -12.286 -5.547 1.00 87.81 93 GLU A O 1
ATOM 668 N N . GLY A 1 94 ? 10.217 -11.956 -4.217 1.00 88.19 94 GLY A N 1
ATOM 669 C CA . GLY A 1 94 ? 9.541 -12.432 -3.012 1.00 88.19 94 GLY A CA 1
ATOM 670 C C . GLY A 1 94 ? 8.297 -11.601 -2.698 1.00 88.19 94 GLY A C 1
ATOM 671 O O . GLY A 1 94 ? 7.248 -12.143 -2.340 1.00 88.19 94 GLY A O 1
ATOM 672 N N . ARG A 1 95 ? 8.369 -10.282 -2.900 1.00 85.88 95 ARG A N 1
ATOM 673 C CA . ARG A 1 95 ? 7.215 -9.405 -2.709 1.00 85.88 95 ARG A CA 1
ATOM 674 C C . ARG A 1 95 ? 6.162 -9.562 -3.804 1.00 85.88 95 ARG A C 1
ATOM 676 O O . ARG A 1 95 ? 4.983 -9.597 -3.464 1.00 85.88 95 ARG A O 1
ATOM 683 N N . ARG A 1 96 ? 6.550 -9.706 -5.077 1.00 89.56 96 ARG A N 1
ATOM 684 C CA . ARG A 1 96 ? 5.620 -10.031 -6.177 1.00 89.56 96 ARG A CA 1
ATOM 685 C C . ARG A 1 96 ? 4.835 -11.300 -5.868 1.00 89.56 96 ARG A C 1
ATOM 687 O O . ARG A 1 96 ? 3.613 -11.296 -5.954 1.00 89.56 96 ARG A O 1
ATOM 694 N N . THR A 1 97 ? 5.535 -12.336 -5.413 1.00 90.50 97 THR A N 1
ATOM 695 C CA . THR A 1 97 ? 4.934 -13.616 -5.021 1.00 90.50 97 THR A CA 1
ATOM 696 C C . THR A 1 97 ? 3.917 -13.423 -3.899 1.00 90.50 97 THR A C 1
ATOM 698 O O . THR A 1 97 ? 2.786 -13.883 -3.999 1.00 90.50 97 THR A O 1
ATOM 701 N N . ARG A 1 98 ? 4.272 -12.672 -2.850 1.00 91.31 98 ARG A N 1
ATOM 702 C CA . ARG A 1 98 ? 3.338 -12.370 -1.759 1.00 91.31 98 ARG A CA 1
ATOM 703 C C . ARG A 1 98 ? 2.097 -11.610 -2.246 1.00 91.31 98 ARG A C 1
ATOM 705 O O . ARG A 1 98 ? 0.987 -11.907 -1.817 1.00 91.31 98 ARG A O 1
ATOM 712 N N . LEU A 1 99 ? 2.268 -10.649 -3.156 1.00 89.38 99 LEU A N 1
ATOM 713 C CA . LEU A 1 99 ? 1.159 -9.853 -3.687 1.00 89.38 99 LEU A CA 1
ATOM 714 C C . LEU A 1 99 ? 0.112 -10.679 -4.436 1.00 89.38 99 LEU A C 1
ATOM 716 O O . LEU A 1 99 ? -1.017 -10.215 -4.535 1.00 89.38 99 LEU A O 1
ATOM 720 N N . GLN A 1 100 ? 0.449 -11.880 -4.911 1.00 87.88 100 GLN A N 1
ATOM 721 C CA . GLN A 1 100 ? -0.509 -12.795 -5.545 1.00 87.88 100 GLN A CA 1
ATOM 722 C C . GLN A 1 100 ? -1.555 -13.348 -4.567 1.00 87.88 100 GLN A C 1
ATOM 724 O O . GLN A 1 100 ? -2.663 -13.659 -4.983 1.00 87.88 100 GLN A O 1
ATOM 729 N N . GLY A 1 101 ? -1.222 -13.459 -3.276 1.00 87.06 101 GLY A N 1
ATOM 730 C CA . GLY A 1 101 ? -2.122 -13.971 -2.235 1.00 87.06 101 GLY A CA 1
ATOM 731 C C . GLY A 1 101 ? -2.571 -12.917 -1.223 1.00 87.06 101 GLY A C 1
ATOM 732 O O . GLY A 1 101 ? -3.266 -13.243 -0.265 1.00 87.06 101 GLY A O 1
ATOM 733 N N . VAL A 1 102 ? -2.181 -11.649 -1.402 1.00 87.06 102 VAL A N 1
ATOM 734 C CA . VAL A 1 102 ? -2.300 -10.608 -0.361 1.00 87.06 102 VAL A CA 1
ATOM 735 C C . VAL A 1 102 ? -3.736 -10.344 0.098 1.00 87.06 102 VAL A C 1
ATOM 737 O O . VAL A 1 102 ? -3.956 -9.896 1.218 1.00 87.06 102 VAL A O 1
ATOM 740 N N . LEU A 1 103 ? -4.721 -10.617 -0.756 1.00 84.12 103 LEU A N 1
ATOM 741 C CA . LEU A 1 103 ? -6.143 -10.416 -0.461 1.00 84.12 103 LEU A CA 1
ATOM 742 C C . LEU A 1 103 ? -6.738 -11.530 0.395 1.00 84.12 103 LEU A C 1
ATOM 744 O O . LEU A 1 103 ? -7.738 -11.320 1.076 1.00 84.12 103 LEU A O 1
ATOM 748 N N . GLU A 1 104 ? -6.127 -12.706 0.331 1.00 88.88 104 GLU A N 1
ATOM 749 C CA . GLU A 1 104 ? -6.533 -13.904 1.057 1.00 88.88 104 GLU A CA 1
ATOM 750 C C . GLU A 1 104 ? -5.745 -14.047 2.368 1.00 88.88 104 GLU A C 1
ATOM 752 O O . GLU A 1 104 ? -6.079 -14.875 3.219 1.00 88.88 104 GLU A O 1
ATOM 757 N N . GLU A 1 105 ? -4.712 -13.217 2.566 1.00 88.56 105 GLU A N 1
ATOM 758 C CA . GLU A 1 105 ? -3.951 -13.161 3.808 1.00 88.56 105 GLU A CA 1
ATOM 759 C C . GLU A 1 105 ? -4.860 -12.801 4.988 1.00 88.56 105 GLU A C 1
ATOM 761 O O . GLU A 1 105 ? -5.609 -11.820 4.972 1.00 88.56 105 GLU A O 1
ATOM 766 N N . LYS A 1 106 ? -4.741 -13.572 6.073 1.00 90.25 106 LYS A N 1
ATOM 767 C CA . LYS A 1 106 ? -5.403 -13.259 7.339 1.00 90.25 106 LYS A CA 1
ATOM 768 C C . LYS A 1 106 ? -4.876 -11.915 7.870 1.00 90.25 106 LYS A C 1
ATOM 770 O O . LYS A 1 106 ? -3.682 -11.825 8.169 1.00 90.25 106 LYS A O 1
ATOM 775 N N . PRO A 1 107 ? -5.734 -10.895 8.063 1.00 88.50 107 PRO A N 1
ATOM 776 C CA . PRO A 1 107 ? -5.301 -9.620 8.618 1.00 88.50 107 PRO A CA 1
ATOM 777 C C . PRO A 1 107 ? -4.760 -9.767 10.042 1.00 88.50 107 PRO A C 1
ATOM 779 O O . PRO A 1 107 ? -5.109 -10.699 10.774 1.00 88.50 107 PRO A O 1
ATOM 782 N N . LEU A 1 108 ? -3.952 -8.795 10.466 1.00 87.62 108 LEU A N 1
ATOM 783 C CA . LEU A 1 108 ? -3.555 -8.676 11.866 1.00 87.62 108 LEU A CA 1
ATOM 784 C C . LEU A 1 108 ? -4.801 -8.561 12.755 1.00 87.62 108 LEU A C 1
ATOM 786 O O . LEU A 1 108 ? -5.730 -7.809 12.459 1.00 87.62 108 LEU A O 1
ATOM 790 N N . SER A 1 109 ? -4.807 -9.315 13.852 1.00 85.44 109 SER A N 1
ATOM 791 C CA . SER A 1 109 ? -5.895 -9.279 14.823 1.00 85.44 109 SER A CA 1
ATOM 792 C C . SER A 1 109 ? -5.712 -8.089 15.755 1.00 85.44 109 SER A C 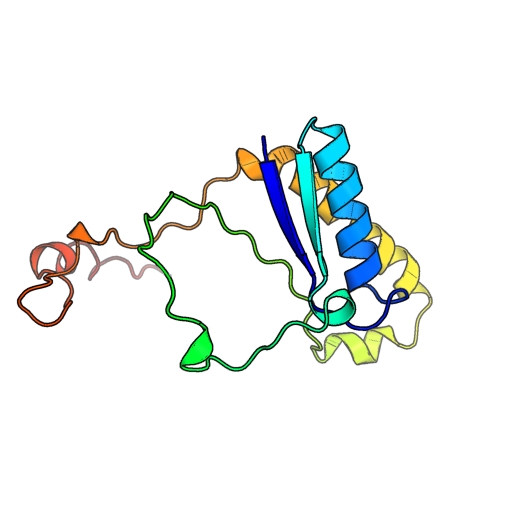1
ATOM 794 O O . SER A 1 109 ? -4.679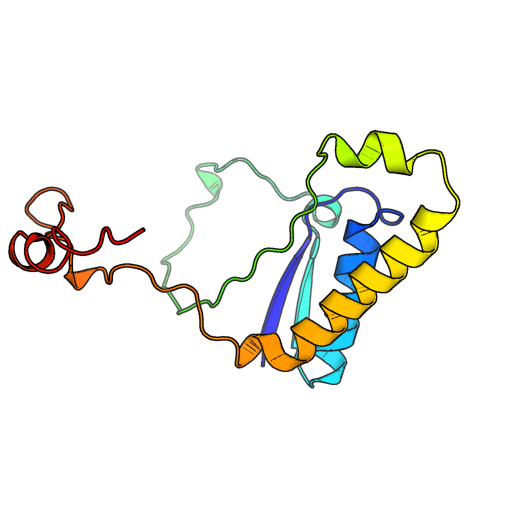 -7.968 16.411 1.00 85.44 109 SER A O 1
ATOM 796 N N . PHE A 1 110 ? -6.736 -7.250 15.859 1.00 86.12 110 PHE A N 1
ATOM 797 C CA . PHE A 1 110 ? -6.801 -6.154 16.821 1.00 86.12 110 PHE A CA 1
ATOM 798 C C . PHE A 1 110 ? -7.994 -6.364 17.755 1.00 86.12 110 PHE A C 1
ATOM 800 O O . PHE A 1 110 ? -9.010 -6.904 17.308 1.00 86.12 110 PHE A O 1
ATOM 807 N N . PRO A 1 111 ? -7.912 -5.937 19.029 1.00 87.19 111 PRO A N 1
ATOM 808 C CA . PRO A 1 111 ? -9.067 -5.931 19.916 1.00 87.19 111 PRO A CA 1
ATOM 809 C C . PRO A 1 111 ? -10.222 -5.141 19.279 1.00 87.19 111 PRO A C 1
ATOM 811 O O . PRO A 1 111 ? -10.028 -3.972 18.924 1.00 87.19 111 PRO A O 1
ATOM 814 N N . PRO A 1 112 ? -11.413 -5.745 19.110 1.00 88.19 112 PRO A N 1
ATOM 815 C CA . PRO A 1 112 ? -12.572 -5.033 18.590 1.00 88.19 112 PRO A CA 1
ATOM 816 C C . PRO A 1 112 ? -12.922 -3.820 19.455 1.00 88.19 112 PRO A C 1
ATOM 818 O O . PRO A 1 112 ? -12.746 -3.839 20.673 1.00 88.19 112 PRO A O 1
ATOM 821 N N . SER A 1 113 ? -13.515 -2.787 18.855 1.00 86.38 113 SER A N 1
ATOM 822 C CA . SER A 1 113 ? -13.976 -1.600 19.595 1.00 86.38 113 SER A CA 1
ATOM 823 C C . SER A 1 113 ? -14.960 -1.945 20.721 1.00 86.38 113 SER A C 1
ATOM 825 O O . SER A 1 113 ? -14.974 -1.279 21.751 1.00 86.38 113 SER A O 1
ATOM 827 N N . ALA A 1 114 ? -15.728 -3.030 20.570 1.00 88.81 114 ALA A N 1
ATOM 828 C CA . ALA A 1 114 ? -16.646 -3.548 21.585 1.00 88.81 114 ALA A CA 1
ATOM 829 C C . ALA A 1 114 ? -15.959 -3.939 22.908 1.00 88.81 114 ALA A C 1
ATOM 831 O O . ALA A 1 114 ? -16.632 -3.992 23.942 1.00 88.81 114 ALA A O 1
ATOM 832 N N . CYS A 1 115 ? -14.644 -4.178 22.888 1.00 88.19 115 CYS A N 1
ATOM 833 C CA . CYS A 1 115 ? -13.840 -4.446 24.077 1.00 88.19 115 CYS A CA 1
ATOM 834 C C . CYS A 1 115 ? -13.592 -3.195 24.928 1.00 88.19 115 CYS A C 1
ATOM 836 O O . CYS A 1 115 ? -13.171 -3.328 26.074 1.00 88.19 115 CYS A O 1
ATOM 838 N N . PHE A 1 116 ? -13.855 -1.998 24.399 1.00 91.19 116 PHE A N 1
ATOM 839 C CA . PHE A 1 116 ? -13.609 -0.730 25.076 1.00 91.19 116 PHE A CA 1
ATOM 840 C C . PHE A 1 116 ? -14.920 -0.079 25.528 1.00 91.19 116 PHE A C 1
ATOM 842 O O . PHE A 1 116 ? -15.963 -0.187 24.880 1.00 91.19 116 PHE A O 1
ATOM 849 N N . ASP A 1 117 ? -14.873 0.594 26.671 1.00 89.19 117 ASP A N 1
ATOM 850 C CA . ASP A 1 117 ? -15.979 1.354 27.238 1.00 89.19 117 ASP A CA 1
ATOM 851 C C . ASP A 1 117 ? -15.855 2.828 26.830 1.00 89.19 117 ASP A C 1
ATOM 853 O O . ASP A 1 117 ? -15.061 3.587 27.387 1.00 89.19 117 ASP A O 1
ATOM 857 N N . GLY A 1 118 ? -16.657 3.243 25.846 1.00 86.75 118 GLY A N 1
ATOM 858 C CA . GLY A 1 118 ? -16.678 4.628 25.369 1.00 86.75 118 GLY A CA 1
ATOM 859 C C . GLY A 1 118 ? -17.162 5.649 26.408 1.00 86.75 118 GLY A C 1
ATOM 860 O O . GLY A 1 118 ? -16.843 6.826 26.278 1.00 86.75 118 GLY A O 1
ATOM 861 N N . GLN A 1 119 ? -17.887 5.225 27.451 1.00 87.38 119 GLN A N 1
ATOM 862 C CA . GLN A 1 119 ? -18.357 6.105 28.530 1.00 87.38 119 GLN A CA 1
ATOM 863 C C . GLN A 1 119 ? -17.313 6.255 29.643 1.00 87.38 119 GLN A C 1
ATOM 865 O O . GLN A 1 119 ? -17.279 7.273 30.330 1.00 87.38 119 GLN A O 1
ATOM 870 N N . LYS A 1 120 ? -16.414 5.277 29.798 1.00 86.50 120 LYS A N 1
ATOM 871 C CA . LYS A 1 120 ? -15.304 5.311 30.767 1.00 86.50 120 LYS A CA 1
ATOM 872 C C . LYS A 1 120 ? -13.972 5.695 30.125 1.00 86.50 120 LYS A C 1
ATOM 874 O O . LYS A 1 120 ? -12.930 5.130 30.448 1.00 86.50 120 LYS A O 1
ATOM 879 N N . GLY A 1 121 ? -13.999 6.646 29.194 1.00 87.25 121 GLY A N 1
ATOM 880 C CA . GLY A 1 121 ? -12.783 7.167 28.566 1.00 87.25 121 GLY A CA 1
ATOM 881 C C . GLY A 1 121 ? -12.035 6.146 27.703 1.00 87.25 121 GLY A C 1
ATOM 882 O O . GLY A 1 121 ? -10.809 6.176 27.668 1.00 87.25 121 GLY A O 1
ATOM 883 N N . PHE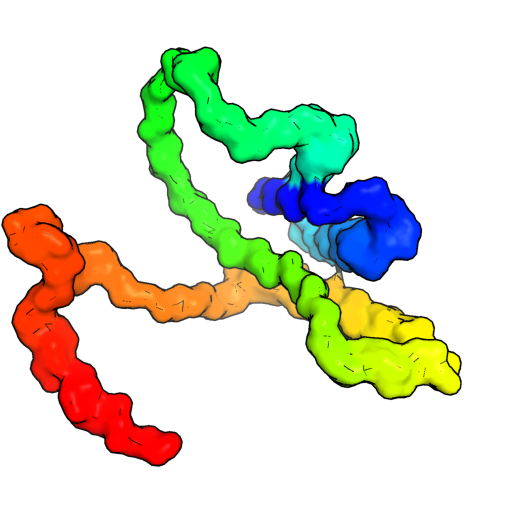 A 1 122 ? -12.755 5.247 27.023 1.00 89.94 122 PHE A N 1
ATOM 884 C CA . PHE A 1 122 ? -12.204 4.225 26.118 1.00 89.94 122 PHE A CA 1
ATOM 885 C C . PHE A 1 122 ? -11.264 3.217 26.795 1.00 89.94 122 PHE A C 1
ATOM 887 O O . PHE A 1 122 ? -10.372 2.659 26.159 1.00 89.94 122 PHE A O 1
ATOM 894 N N . GLN A 1 123 ? -11.470 2.951 28.085 1.00 89.88 123 GLN A N 1
ATOM 895 C CA . GLN A 1 123 ? -10.755 1.888 28.791 1.00 89.88 123 GLN A CA 1
ATOM 896 C C . GLN A 1 123 ? -11.268 0.505 28.381 1.00 89.88 123 GLN A C 1
ATOM 898 O O . GLN A 1 123 ? -12.430 0.346 28.007 1.00 89.88 123 GLN A O 1
ATOM 903 N N . LEU A 1 124 ? -10.409 -0.512 28.469 1.00 89.00 124 LEU A N 1
ATOM 904 C CA . LEU A 1 124 ? -10.809 -1.897 28.227 1.00 89.00 124 LEU A CA 1
ATOM 905 C C . LEU A 1 124 ? -11.828 -2.338 29.290 1.00 89.00 124 LEU A C 1
ATOM 907 O O . LEU A 1 124 ? -11.629 -2.102 30.482 1.00 89.00 124 LEU A O 1
ATOM 911 N N . LYS A 1 125 ? -12.912 -2.990 28.869 1.00 87.69 125 LYS A N 1
ATOM 912 C CA . LYS A 1 125 ? -13.930 -3.506 29.787 1.00 87.69 125 LYS A CA 1
ATOM 913 C C . LYS A 1 125 ? -13.320 -4.570 30.715 1.00 87.69 125 LYS A C 1
ATOM 915 O O . LYS A 1 125 ? -12.538 -5.398 30.243 1.00 87.69 125 LYS A O 1
ATOM 920 N N . PRO A 1 126 ? -13.690 -4.600 32.009 1.00 82.38 126 PRO A N 1
ATOM 921 C CA . PRO A 1 126 ? -13.134 -5.549 32.979 1.00 82.38 126 PRO A CA 1
ATOM 922 C C . PRO A 1 126 ? -13.394 -7.018 32.602 1.00 82.38 126 PRO A C 1
ATOM 924 O O . PRO A 1 126 ? -12.537 -7.864 32.821 1.00 82.38 126 PRO A O 1
ATOM 927 N N . GLU A 1 127 ? -14.508 -7.300 31.923 1.00 78.81 127 GLU A N 1
ATOM 928 C CA . GLU A 1 127 ? -14.859 -8.622 31.368 1.00 78.81 127 GLU A CA 1
ATOM 929 C C . GLU A 1 127 ? -13.845 -9.137 30.324 1.00 78.81 127 GLU A C 1
ATOM 931 O O . GLU A 1 127 ? -13.720 -10.338 30.109 1.00 78.81 127 GLU A O 1
ATOM 936 N N . VAL A 1 128 ? -13.097 -8.234 29.678 1.00 75.00 128 VAL A N 1
ATOM 937 C CA . VAL A 1 128 ? -12.042 -8.561 28.702 1.00 75.00 128 VAL A CA 1
ATOM 938 C C . VAL A 1 128 ? -10.674 -8.706 29.387 1.00 75.00 128 VAL A C 1
ATOM 940 O O . VAL A 1 128 ? -9.732 -9.211 28.785 1.00 75.00 128 VAL A O 1
ATOM 943 N N . HIS A 1 129 ? -10.538 -8.285 30.649 1.00 60.41 129 HIS A N 1
ATOM 944 C CA . HIS A 1 129 ? -9.288 -8.382 31.411 1.00 60.41 129 HIS A CA 1
ATOM 945 C C . HIS A 1 129 ? -9.029 -9.808 31.933 1.00 60.41 129 HIS A C 1
ATOM 947 O O . HIS A 1 129 ? -7.880 -10.251 31.969 1.00 60.41 129 HIS A O 1
ATOM 953 N N . GLU A 1 130 ? -10.078 -10.552 32.299 1.00 57.19 130 GLU A N 1
ATOM 954 C CA . GLU A 1 130 ? -9.947 -11.865 32.951 1.00 57.19 130 GLU A CA 1
ATOM 955 C C . GLU A 1 130 ? -9.447 -13.041 32.078 1.00 57.19 130 GLU A C 1
ATOM 957 O O . GLU A 1 130 ? -8.763 -13.901 32.634 1.00 57.19 130 GLU A O 1
ATOM 962 N N . PRO A 1 131 ? -9.638 -13.114 30.742 1.00 55.09 131 PRO A N 1
ATOM 963 C CA . PRO A 1 131 ? -9.058 -14.202 29.951 1.00 55.09 131 PRO A CA 1
ATOM 964 C C . PRO A 1 131 ? -7.566 -14.028 29.606 1.00 55.09 131 PRO A C 1
ATOM 966 O O . PRO A 1 131 ? -6.937 -14.984 29.157 1.00 55.09 131 PRO A O 1
ATOM 969 N N . HIS A 1 132 ? -6.968 -12.842 29.791 1.00 51.72 132 HIS A N 1
ATOM 970 C CA . HIS A 1 132 ? -5.612 -12.547 29.288 1.00 51.72 132 HIS A CA 1
ATOM 971 C C . HIS A 1 132 ? -4.515 -12.473 30.359 1.00 51.72 132 HIS A C 1
ATOM 973 O O . HIS A 1 132 ? -3.337 -12.384 30.012 1.00 51.72 132 HIS A O 1
ATOM 979 N N . ALA A 1 133 ? -4.854 -12.586 31.647 1.00 49.28 133 ALA A N 1
ATOM 980 C CA . ALA A 1 133 ? -3.857 -12.630 32.721 1.00 49.28 133 ALA A CA 1
ATOM 981 C C . ALA 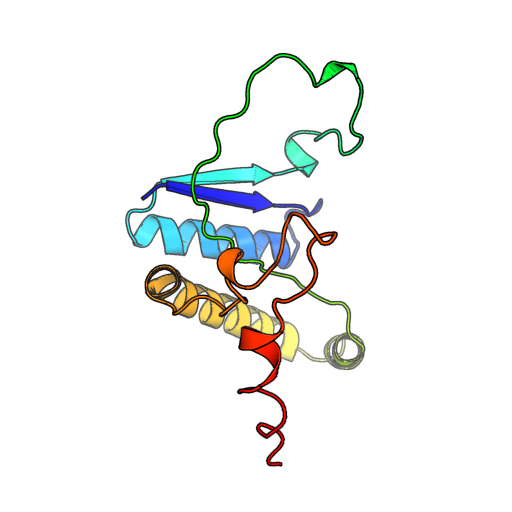A 1 133 ? -3.016 -13.928 32.725 1.00 49.28 133 ALA A C 1
ATOM 983 O O . ALA A 1 133 ? -1.916 -13.938 33.273 1.00 49.28 133 ALA A O 1
ATOM 984 N N . ALA A 1 134 ? -3.499 -15.003 32.086 1.00 52.50 134 ALA A N 1
ATOM 985 C CA . ALA A 1 134 ? -2.836 -16.311 32.062 1.00 52.50 134 ALA A CA 1
ATOM 986 C C . ALA A 1 134 ? -2.044 -16.613 30.773 1.00 52.50 134 ALA A C 1
ATOM 988 O O . ALA A 1 134 ? -1.366 -17.635 30.707 1.00 52.50 134 ALA A O 1
ATOM 989 N N . MET A 1 135 ? -2.072 -15.746 29.752 1.00 48.69 135 MET A N 1
ATOM 990 C CA . MET A 1 135 ? -1.360 -15.992 28.487 1.00 48.69 135 MET A CA 1
ATOM 991 C C . MET A 1 135 ? 0.026 -15.335 28.486 1.00 48.69 135 MET A C 1
ATOM 993 O O . MET A 1 135 ? 0.342 -14.465 27.679 1.00 48.69 135 MET A O 1
ATOM 997 N N . ARG A 1 136 ? 0.857 -15.757 29.440 1.00 50.38 136 ARG A N 1
ATOM 998 C CA . ARG A 1 136 ? 2.317 -15.716 29.332 1.00 50.38 136 ARG A CA 1
ATOM 999 C C . ARG A 1 136 ? 2.817 -17.132 29.575 1.00 50.38 136 ARG A C 1
ATOM 1001 O O . ARG A 1 136 ? 3.073 -17.507 30.713 1.00 50.38 136 ARG A O 1
ATOM 1008 N N . THR A 1 137 ? 2.896 -17.910 28.509 1.00 42.06 137 THR A N 1
ATOM 1009 C CA . THR A 1 137 ? 3.809 -19.049 28.446 1.00 42.06 137 THR A CA 1
ATOM 1010 C C . THR A 1 137 ? 4.790 -18.754 27.314 1.00 42.06 137 THR A C 1
ATOM 1012 O O . THR A 1 137 ? 4.387 -18.630 26.162 1.00 42.06 137 THR A O 1
ATOM 1015 N N . ASP A 1 138 ? 6.019 -18.506 27.772 1.00 39.34 138 ASP A N 1
ATOM 1016 C CA . ASP A 1 138 ? 7.343 -18.741 27.181 1.00 39.34 138 ASP A CA 1
ATOM 1017 C C . ASP A 1 138 ? 7.701 -18.085 25.835 1.00 39.34 138 ASP A C 1
ATOM 1019 O O . ASP A 1 138 ? 7.195 -18.505 24.772 1.00 39.34 138 ASP A O 1
#

InterPro domains:
  IPR029039 Flavoprotein-like superfamily [G3DSA:3.40.50.360] (1-80)
  IPR029039 Flavoprotein-like superfamily [SSF52218] (3-49)
  IPR051545 NAD(P)H dehydrogenase (quinone) [PTHR10204] (1-54)

Secondary structure (DSSP, 8-state):
-EEEEEE--S-TTSHHHHHHHHHHHHHHHTT-EEEEEETTTTT---S--GGG--SPPPP-------------THHHHGGGSTHHHHHHHHHHHHHHHHHTTTTTSPPPP---GGGEETTTTTEEPHHHHTTTTT----

Radius of gyration: 20.88 Å; chains: 1; bounding box: 50×44×47 Å

Organism: NCBI:txid230148

Sequence (138 aa):
MVVLMVYAHQSSGSLNAADKEAAVEALKDQGCTVDVSDLYAIESKATATAEENTGSCSGTAVCRTASCTTGASRFWLLRSSGLLSEARGAMLEGRRTRLQGVLEEKPLSFPPSACFDGQKGFQLKPEVHEPHAAMRTD

pLDDT: mean 77.15, std 17.02, range [35.5, 93.56]